Protein AF-A0A1F7LG16-F1 (afdb_monomer_lite)

pLDDT: mean 83.12, std 11.88, range [51.41, 97.19]

Foldseek 3Di:
DPPPCVVVVWDWDQDPVRDIDTQDWDFDAAPVGDTPDIGRPVDDDPVVVVVVVVVRVPDDD

Structure (mmCIF, N/CA/C/O backbone):
data_AF-A0A1F7LG16-F1
#
_entry.id   AF-A0A1F7LG16-F1
#
loop_
_atom_site.group_PDB
_atom_site.id
_atom_site.type_symbol
_atom_site.label_atom_id
_atom_site.label_alt_id
_atom_site.label_comp_id
_atom_site.label_asym_id
_atom_site.label_entity_id
_atom_site.label_seq_id
_atom_site.pdbx_PDB_ins_code
_atom_site.Cartn_x
_atom_site.Cartn_y
_atom_site.Cartn_z
_atom_site.occupancy
_atom_site.B_iso_or_equiv
_atom_site.auth_seq_id
_atom_site.auth_comp_id
_atom_site.auth_asym_id
_atom_site.auth_atom_id
_atom_site.pdbx_PDB_model_num
ATOM 1 N N . MET A 1 1 ? 19.272 2.042 -2.258 1.00 51.41 1 MET A N 1
ATOM 2 C CA . MET A 1 1 ? 17.830 1.701 -2.316 1.00 51.41 1 MET A CA 1
ATOM 3 C C . MET A 1 1 ? 17.485 0.276 -1.863 1.00 51.41 1 MET A C 1
ATOM 5 O O . MET A 1 1 ? 16.317 0.030 -1.615 1.00 51.41 1 MET A O 1
ATOM 9 N N . GLY A 1 2 ? 18.443 -0.648 -1.699 1.00 59.91 2 GLY A N 1
ATOM 10 C CA . GLY A 1 2 ? 18.155 -2.046 -1.320 1.00 59.91 2 GLY A CA 1
ATOM 11 C C . GLY A 1 2 ? 17.424 -2.305 0.017 1.00 59.91 2 GLY A C 1
ATOM 12 O O . GLY A 1 2 ? 16.572 -3.187 0.023 1.00 59.91 2 GLY A O 1
ATOM 13 N N . PRO A 1 3 ? 17.680 -1.571 1.123 1.00 65.75 3 PRO A N 1
ATOM 14 C CA . PRO A 1 3 ? 17.117 -1.931 2.433 1.00 65.75 3 PRO A CA 1
ATOM 15 C C . PR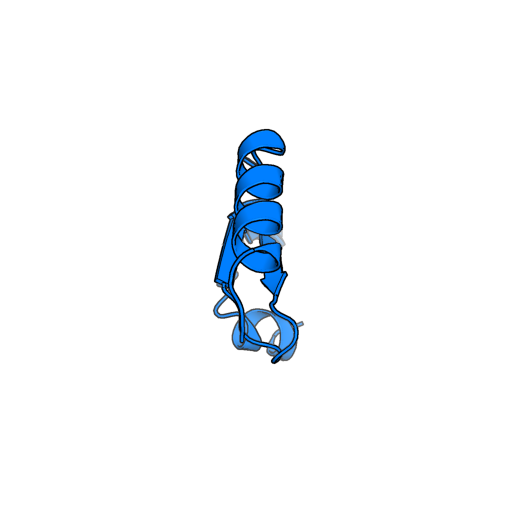O A 1 3 ? 15.596 -1.779 2.521 1.00 65.75 3 PRO A C 1
ATOM 17 O O . PRO A 1 3 ? 14.925 -2.618 3.109 1.00 65.75 3 PRO A O 1
ATOM 20 N N . VAL A 1 4 ? 15.053 -0.716 1.918 1.00 63.28 4 VAL A N 1
ATOM 21 C CA . VAL A 1 4 ? 13.624 -0.389 2.016 1.00 63.28 4 VAL A CA 1
ATOM 22 C C . VAL A 1 4 ? 12.790 -1.388 1.219 1.00 63.28 4 VAL A C 1
ATOM 24 O O . VAL A 1 4 ? 11.853 -1.953 1.757 1.00 63.28 4 VAL A O 1
ATOM 27 N N . LEU A 1 5 ? 13.164 -1.676 -0.029 1.00 63.00 5 LEU A N 1
ATOM 28 C CA . LEU A 1 5 ? 12.399 -2.590 -0.888 1.00 63.00 5 LEU A CA 1
ATOM 29 C C . LEU A 1 5 ? 12.434 -4.034 -0.355 1.00 63.00 5 LEU A C 1
ATOM 31 O O . LEU A 1 5 ? 11.413 -4.717 -0.333 1.00 63.00 5 LEU A O 1
ATOM 35 N N . ALA A 1 6 ? 13.578 -4.475 0.181 1.00 67.12 6 ALA A N 1
ATOM 36 C CA . ALA A 1 6 ? 13.688 -5.787 0.817 1.00 67.12 6 ALA A CA 1
ATOM 37 C C . ALA A 1 6 ? 12.791 -5.924 2.063 1.00 67.12 6 ALA A C 1
ATOM 39 O O . ALA A 1 6 ? 12.216 -6.989 2.277 1.00 67.12 6 ALA A O 1
ATOM 40 N N . ALA A 1 7 ? 12.627 -4.855 2.852 1.00 67.88 7 ALA A N 1
ATOM 41 C CA . ALA A 1 7 ? 11.799 -4.868 4.061 1.00 67.88 7 ALA A CA 1
ATOM 42 C C . ALA A 1 7 ? 10.302 -5.090 3.775 1.00 67.88 7 ALA A C 1
ATOM 44 O O . ALA A 1 7 ? 9.603 -5.652 4.613 1.00 67.88 7 ALA A O 1
ATOM 45 N N . TYR A 1 8 ? 9.825 -4.708 2.586 1.00 65.31 8 TYR A N 1
ATOM 46 C CA . TYR A 1 8 ? 8.443 -4.933 2.144 1.00 65.31 8 TYR A CA 1
ATOM 47 C C . TYR A 1 8 ? 8.285 -6.185 1.259 1.00 65.31 8 TYR A C 1
ATOM 49 O O . TYR A 1 8 ? 7.231 -6.396 0.662 1.00 65.31 8 TYR A O 1
ATOM 57 N N . GLY A 1 9 ? 9.321 -7.031 1.154 1.00 65.81 9 GLY A N 1
ATOM 58 C CA . GLY A 1 9 ? 9.299 -8.226 0.299 1.00 65.81 9 GLY A CA 1
ATOM 59 C C . GLY A 1 9 ? 9.223 -7.900 -1.196 1.00 65.81 9 GLY A C 1
ATOM 60 O O . GLY A 1 9 ? 8.786 -8.723 -2.005 1.00 65.81 9 GLY A O 1
ATOM 61 N N . GLU A 1 10 ? 9.620 -6.689 -1.579 1.00 72.12 10 GLU A N 1
ATOM 62 C CA . GLU A 1 10 ? 9.533 -6.215 -2.947 1.00 72.12 10 GLU A CA 1
ATOM 63 C C . GLU A 1 10 ? 10.777 -6.599 -3.747 1.00 72.12 10 GLU A C 1
ATOM 65 O O . GLU A 1 10 ? 11.911 -6.235 -3.425 1.00 72.12 10 GLU A O 1
ATOM 70 N N . TRP A 1 11 ? 10.563 -7.320 -4.846 1.00 72.19 11 TRP A N 1
ATOM 71 C CA . TRP A 1 11 ? 11.631 -7.633 -5.783 1.00 72.19 11 TRP A CA 1
ATOM 72 C C . TRP A 1 11 ? 11.921 -6.439 -6.696 1.00 72.19 11 TRP A C 1
ATOM 74 O O . TRP A 1 11 ? 11.041 -5.644 -7.042 1.00 72.19 11 TRP A O 1
ATOM 84 N N . THR A 1 12 ? 13.177 -6.347 -7.123 1.00 73.38 12 THR A N 1
ATOM 85 C CA . THR A 1 12 ? 13.621 -5.415 -8.158 1.00 73.38 12 THR A CA 1
ATOM 86 C C . THR A 1 12 ? 14.436 -6.180 -9.186 1.00 73.38 12 THR A C 1
ATOM 88 O O . THR A 1 12 ? 15.327 -6.954 -8.832 1.00 73.38 12 THR A O 1
ATOM 91 N N . ARG A 1 13 ? 14.146 -5.983 -10.473 1.00 77.69 13 ARG A N 1
ATOM 92 C CA . ARG A 1 13 ? 14.950 -6.535 -11.568 1.00 77.69 13 ARG A CA 1
ATOM 93 C C . ARG A 1 13 ? 15.530 -5.393 -12.381 1.00 77.69 13 ARG A C 1
ATOM 95 O O . ARG A 1 13 ? 14.812 -4.506 -12.830 1.00 77.69 13 ARG A O 1
ATOM 102 N N . ARG A 1 14 ? 16.842 -5.413 -12.605 1.00 79.81 14 ARG A N 1
ATOM 103 C CA . ARG A 1 14 ? 17.462 -4.485 -13.556 1.00 79.81 14 ARG A CA 1
ATOM 104 C C . ARG A 1 14 ? 17.102 -4.899 -14.977 1.00 79.81 14 ARG A C 1
ATOM 106 O O . ARG A 1 14 ? 17.216 -6.075 -15.327 1.00 79.81 14 ARG A O 1
ATOM 113 N N . ARG A 1 15 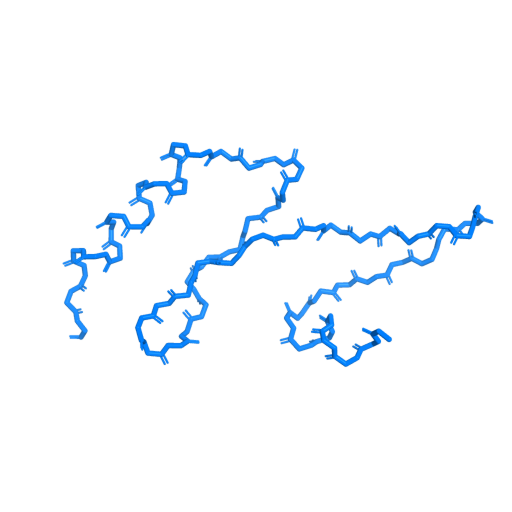? 16.685 -3.936 -15.789 1.00 79.06 15 ARG A N 1
ATOM 114 C CA . ARG A 1 15 ? 16.457 -4.122 -17.221 1.00 79.06 15 ARG A CA 1
ATOM 115 C C . ARG A 1 15 ? 17.722 -3.763 -18.015 1.00 79.06 15 ARG A C 1
ATOM 117 O O . ARG A 1 15 ? 18.522 -2.957 -17.538 1.00 79.06 15 ARG A O 1
ATOM 124 N N . PRO A 1 16 ? 17.907 -4.325 -19.227 1.00 83.62 16 PRO A N 1
ATOM 125 C CA . PRO A 1 16 ? 19.064 -4.022 -20.078 1.00 83.62 16 PRO A CA 1
ATOM 126 C C . PRO A 1 16 ? 19.199 -2.541 -20.463 1.00 83.62 16 PRO A C 1
ATOM 128 O O . PRO A 1 16 ? 20.294 -2.087 -20.763 1.00 83.62 16 PRO A O 1
ATOM 131 N N . ASP A 1 17 ? 18.101 -1.781 -20.424 1.00 87.94 17 ASP A N 1
ATOM 132 C CA . ASP A 1 17 ? 18.046 -0.342 -20.717 1.00 87.94 17 ASP A CA 1
ATOM 133 C C . ASP A 1 17 ? 18.409 0.547 -19.510 1.00 87.94 17 ASP A C 1
ATOM 135 O O . ASP A 1 17 ? 18.192 1.756 -19.538 1.00 87.94 17 ASP A O 1
ATOM 139 N N . GLY A 1 18 ? 18.919 -0.044 -18.424 1.00 81.50 18 GLY A N 1
ATOM 140 C CA . GLY A 1 18 ? 19.278 0.669 -17.197 1.00 81.50 18 GLY A CA 1
ATOM 141 C C . GLY A 1 18 ? 18.088 1.027 -16.302 1.00 81.50 18 GLY A C 1
ATOM 142 O O . GLY A 1 18 ? 18.293 1.576 -15.219 1.00 81.50 18 GLY A O 1
ATOM 143 N N . LYS A 1 19 ? 16.851 0.695 -16.699 1.00 78.50 19 LYS A N 1
ATOM 144 C CA . LYS A 1 19 ? 15.663 0.911 -15.866 1.00 78.50 19 LYS A CA 1
ATOM 145 C C . LYS A 1 19 ? 15.509 -0.189 -14.820 1.00 78.50 19 LYS A C 1
ATOM 147 O O . LYS A 1 19 ? 16.047 -1.292 -14.936 1.00 78.50 19 LYS A O 1
ATOM 152 N N . ILE A 1 20 ? 14.732 0.116 -13.789 1.00 74.69 20 ILE A N 1
ATOM 153 C CA . ILE A 1 20 ? 14.342 -0.842 -12.759 1.00 74.69 20 ILE A CA 1
ATOM 154 C C . ILE A 1 20 ? 12.930 -1.320 -13.085 1.00 74.69 20 ILE A C 1
ATOM 156 O O . ILE A 1 20 ? 12.009 -0.518 -13.219 1.00 74.69 20 ILE A O 1
ATOM 160 N N . ASP A 1 21 ? 12.778 -2.630 -13.232 1.00 74.69 21 ASP A N 1
ATOM 161 C CA . ASP A 1 21 ? 11.487 -3.300 -13.220 1.00 74.69 21 ASP A CA 1
ATOM 162 C C . ASP A 1 21 ? 11.138 -3.613 -11.767 1.00 74.69 21 ASP A C 1
ATOM 164 O O . ASP A 1 21 ? 11.784 -4.435 -11.107 1.00 74.69 21 ASP A O 1
ATOM 168 N N . HIS A 1 22 ? 10.188 -2.850 -11.244 1.00 71.12 22 HIS A N 1
ATOM 169 C CA . HIS A 1 22 ? 9.733 -2.947 -9.873 1.00 71.12 22 HIS A CA 1
ATOM 170 C C . HIS A 1 22 ? 8.266 -2.503 -9.817 1.00 71.12 22 HIS A C 1
ATOM 172 O O . HIS A 1 22 ? 7.956 -1.367 -10.197 1.00 71.12 22 HIS A O 1
ATOM 178 N N . PRO A 1 23 ? 7.339 -3.379 -9.391 1.00 73.94 23 PRO A N 1
ATOM 179 C CA . PRO A 1 23 ? 5.945 -2.998 -9.271 1.00 73.94 23 PRO A CA 1
ATOM 180 C C . PRO A 1 23 ? 5.794 -2.069 -8.070 1.00 73.94 23 PRO A C 1
ATOM 182 O O . PRO A 1 23 ? 5.873 -2.524 -6.935 1.00 73.94 23 PRO A O 1
ATOM 185 N N . ALA A 1 24 ? 5.533 -0.788 -8.328 1.00 81.88 24 ALA A N 1
ATOM 186 C CA . ALA A 1 24 ? 5.166 0.149 -7.275 1.00 81.88 24 ALA A CA 1
ATOM 187 C C . ALA A 1 24 ? 3.878 -0.339 -6.584 1.00 81.88 24 ALA A C 1
ATOM 189 O O . ALA A 1 24 ? 2.922 -0.745 -7.261 1.00 81.88 24 ALA A O 1
ATOM 190 N N . ARG A 1 25 ? 3.846 -0.315 -5.248 1.00 87.75 25 ARG A N 1
ATOM 191 C CA . ARG A 1 25 ? 2.710 -0.794 -4.449 1.00 87.75 25 ARG A CA 1
ATOM 192 C C . ARG A 1 25 ? 2.210 0.247 -3.458 1.00 87.75 25 ARG A C 1
ATOM 194 O O . ARG A 1 25 ? 2.956 1.113 -3.015 1.00 87.75 25 ARG A O 1
ATOM 201 N N . ALA A 1 26 ? 0.935 0.128 -3.107 1.00 89.31 26 ALA A N 1
ATOM 202 C CA . ALA A 1 26 ? 0.352 0.753 -1.928 1.00 89.31 26 ALA A CA 1
ATOM 203 C C . ALA A 1 26 ? 0.060 -0.331 -0.884 1.00 89.31 26 ALA A C 1
ATOM 205 O O . ALA A 1 26 ? -0.336 -1.439 -1.244 1.00 89.31 26 ALA A O 1
ATOM 206 N N . TYR A 1 27 ? 0.225 -0.007 0.394 1.00 91.88 27 TYR A N 1
ATOM 207 C CA . TYR A 1 27 ? -0.002 -0.932 1.504 1.00 91.88 27 TYR A CA 1
ATOM 208 C C . TYR A 1 27 ? -1.136 -0.421 2.388 1.00 91.88 27 TYR A C 1
ATOM 210 O O . TYR A 1 27 ? -1.152 0.757 2.742 1.00 91.88 27 TYR A O 1
ATOM 218 N N . LEU A 1 28 ? -2.070 -1.303 2.754 1.00 93.75 28 LEU A N 1
ATOM 219 C CA . LEU A 1 28 ? -3.037 -1.037 3.818 1.00 93.75 28 LEU A CA 1
ATOM 220 C C . LEU A 1 28 ? -2.448 -1.549 5.130 1.00 93.75 28 LEU A C 1
ATOM 222 O O . LEU A 1 28 ? -2.230 -2.751 5.285 1.00 93.75 28 LEU A O 1
ATOM 226 N N . ILE A 1 29 ? -2.181 -0.628 6.049 1.00 92.75 29 ILE A N 1
ATOM 227 C CA . ILE A 1 29 ? -1.575 -0.900 7.351 1.00 92.75 29 ILE A CA 1
ATOM 228 C C . ILE A 1 29 ? -2.628 -0.622 8.421 1.00 92.75 29 ILE A C 1
ATOM 230 O O . ILE A 1 29 ? -3.326 0.391 8.354 1.00 92.75 29 ILE A O 1
ATOM 234 N N . ASP A 1 30 ? -2.767 -1.530 9.380 1.00 91.69 30 ASP A N 1
ATOM 235 C CA . ASP A 1 30 ? -3.705 -1.364 10.488 1.00 91.69 30 ASP A CA 1
ATOM 236 C C . ASP A 1 30 ? -3.135 -0.520 11.645 1.00 91.69 30 ASP A C 1
ATOM 238 O O . ASP A 1 30 ? -1.944 -0.196 11.650 1.00 91.69 30 ASP A O 1
ATOM 242 N N . PRO A 1 31 ? -3.954 -0.153 12.653 1.00 88.81 31 PRO A N 1
ATOM 243 C CA . PRO A 1 31 ? -3.484 0.645 13.787 1.00 88.81 31 PRO A CA 1
ATOM 244 C C . PRO A 1 31 ? -2.379 -0.014 14.626 1.00 88.81 31 PRO A C 1
ATOM 246 O O . PRO A 1 31 ? -1.660 0.686 15.332 1.00 88.81 31 PRO A O 1
ATOM 249 N N . ALA A 1 32 ? -2.236 -1.341 14.561 1.00 91.00 32 ALA A N 1
ATOM 250 C CA . ALA A 1 32 ? -1.181 -2.081 15.245 1.00 91.00 32 ALA A CA 1
ATOM 251 C C . ALA A 1 32 ? 0.104 -2.204 14.398 1.00 91.00 32 ALA A C 1
ATOM 253 O O . ALA A 1 32 ? 1.084 -2.794 14.850 1.00 91.00 32 ALA A O 1
ATOM 254 N N . GLY A 1 33 ? 0.125 -1.624 13.192 1.00 90.31 33 GLY A N 1
ATOM 255 C CA . GLY A 1 33 ? 1.281 -1.595 12.299 1.00 90.31 33 GLY A CA 1
ATOM 256 C C . GLY A 1 33 ? 1.406 -2.815 11.385 1.00 90.31 33 GLY A C 1
ATOM 257 O O . GLY A 1 33 ? 2.416 -2.954 10.695 1.00 90.31 33 GLY A O 1
ATOM 258 N N . TYR A 1 34 ? 0.405 -3.697 11.340 1.00 90.81 34 TYR A N 1
ATOM 259 C CA . TYR A 1 34 ? 0.432 -4.872 10.475 1.00 90.81 34 TYR A CA 1
ATOM 260 C C . TYR A 1 34 ? -0.071 -4.546 9.072 1.00 90.81 34 TYR A C 1
ATOM 262 O O . TYR A 1 34 ? -1.109 -3.908 8.889 1.00 90.81 34 TYR A O 1
ATOM 270 N N . ILE A 1 35 ? 0.633 -5.061 8.064 1.00 92.19 35 ILE A N 1
ATOM 271 C CA . ILE A 1 35 ? 0.176 -5.021 6.673 1.00 92.19 35 ILE A CA 1
ATOM 272 C C . ILE A 1 35 ? -1.007 -5.982 6.528 1.00 92.19 35 ILE A C 1
ATOM 274 O O . ILE A 1 35 ? -0.887 -7.178 6.800 1.00 92.19 35 ILE A O 1
ATOM 278 N N . ARG A 1 36 ? -2.151 -5.457 6.091 1.00 94.06 36 ARG A N 1
ATOM 279 C CA . ARG A 1 36 ? -3.375 -6.229 5.837 1.00 94.06 36 ARG A CA 1
ATOM 280 C C . ARG A 1 36 ? -3.611 -6.494 4.358 1.00 94.06 36 ARG A C 1
ATOM 282 O O . ARG A 1 36 ? -4.237 -7.493 4.029 1.00 94.06 36 ARG A O 1
ATOM 289 N N . GLU A 1 37 ? -3.081 -5.644 3.480 1.00 93.50 37 GLU A N 1
ATOM 290 C CA . GLU A 1 37 ? -3.157 -5.836 2.030 1.00 93.50 37 GLU A CA 1
ATOM 291 C C . GLU A 1 37 ? -2.033 -5.076 1.302 1.00 93.50 37 GLU A C 1
ATOM 293 O O . GLU A 1 37 ? -1.535 -4.056 1.791 1.00 93.50 37 GLU A O 1
ATOM 298 N N . SER A 1 38 ? -1.653 -5.563 0.116 1.00 91.31 38 SER A N 1
ATOM 299 C CA . SER A 1 38 ? -0.744 -4.896 -0.819 1.00 91.31 38 SER A CA 1
ATOM 300 C C . SER A 1 38 ? -1.392 -4.754 -2.201 1.00 91.31 38 SER A C 1
ATOM 302 O O . SER A 1 38 ? -1.790 -5.731 -2.836 1.00 91.31 38 SER A O 1
ATOM 304 N N . TYR A 1 39 ? -1.456 -3.531 -2.715 1.00 91.38 39 TYR A N 1
ATOM 305 C CA . TYR A 1 39 ? -2.042 -3.224 -4.016 1.00 91.38 39 TYR A CA 1
ATOM 306 C C . TYR A 1 39 ? -0.948 -2.897 -5.021 1.00 91.38 39 TYR A C 1
ATOM 308 O O . TYR A 1 39 ? -0.127 -2.018 -4.775 1.00 91.38 39 TYR A O 1
ATOM 316 N N . ALA A 1 40 ? -0.960 -3.536 -6.191 1.00 88.25 40 ALA A N 1
ATOM 317 C CA . ALA A 1 40 ? -0.127 -3.094 -7.306 1.00 88.25 40 ALA A CA 1
ATOM 318 C C . ALA A 1 40 ? -0.665 -1.760 -7.849 1.00 88.25 40 ALA A C 1
ATOM 320 O O . ALA A 1 40 ? -1.786 -1.718 -8.354 1.00 88.25 40 ALA A O 1
ATOM 321 N N . LEU A 1 41 ? 0.128 -0.685 -7.801 1.00 85.12 41 LEU A N 1
ATOM 322 C CA . LEU A 1 41 ? -0.321 0.655 -8.205 1.00 85.12 41 LEU A CA 1
ATOM 323 C C . LEU A 1 41 ? -0.754 0.714 -9.671 1.00 85.12 41 LEU A C 1
ATOM 325 O O . LEU A 1 41 ? -1.741 1.364 -9.996 1.00 85.12 41 LEU A O 1
ATOM 329 N N . ALA A 1 42 ? -0.079 -0.037 -10.544 1.00 85.94 42 ALA A N 1
ATOM 330 C CA . ALA A 1 42 ? -0.436 -0.135 -11.960 1.00 85.94 42 ALA A CA 1
ATOM 331 C C . ALA A 1 42 ? -1.851 -0.698 -12.210 1.00 85.94 42 ALA A C 1
ATOM 333 O O . ALA A 1 42 ? -2.356 -0.595 -13.324 1.00 85.94 42 ALA A O 1
ATOM 334 N N . ARG A 1 43 ? -2.471 -1.338 -11.209 1.00 87.25 43 ARG A N 1
ATOM 335 C CA . ARG A 1 43 ? -3.801 -1.965 -11.298 1.00 87.25 43 ARG A CA 1
ATOM 336 C C . ARG A 1 43 ? -4.669 -1.640 -10.080 1.00 87.25 43 ARG A C 1
ATOM 338 O O . ARG A 1 43 ? -5.491 -2.461 -9.678 1.00 87.25 43 ARG A O 1
ATOM 345 N N . LEU A 1 44 ? -4.449 -0.485 -9.452 1.00 90.38 44 LEU A N 1
ATOM 346 C CA . LEU A 1 44 ? -5.166 -0.113 -8.237 1.00 90.38 44 LEU A CA 1
ATOM 347 C C . LEU A 1 44 ? -6.662 0.092 -8.528 1.00 90.38 44 LEU A C 1
ATOM 349 O O . LEU A 1 44 ? -7.040 1.034 -9.221 1.00 90.38 44 LEU A O 1
ATOM 353 N N . ASP A 1 45 ? -7.510 -0.754 -7.941 1.00 94.88 45 ASP A N 1
ATOM 354 C CA . ASP A 1 45 ? -8.956 -0.528 -7.869 1.00 94.88 45 ASP A CA 1
ATOM 355 C C . ASP A 1 45 ? -9.288 0.232 -6.579 1.00 94.88 45 ASP A C 1
ATOM 357 O O . ASP A 1 45 ? -9.289 -0.324 -5.478 1.00 94.88 45 ASP A O 1
ATOM 361 N N . GLN A 1 46 ? -9.60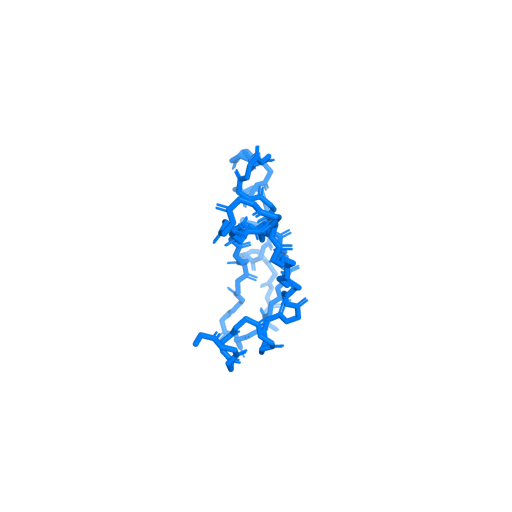0 1.518 -6.730 1.00 95.12 46 GLN A N 1
ATOM 362 C CA . GLN A 1 46 ? -9.935 2.408 -5.619 1.00 95.12 46 GLN A CA 1
ATOM 363 C C . GLN A 1 46 ? -11.202 1.975 -4.871 1.00 95.12 46 GLN A C 1
ATOM 365 O O . GLN A 1 46 ? -11.284 2.148 -3.656 1.00 95.12 46 GLN A O 1
ATOM 370 N N . ARG A 1 47 ? -12.186 1.385 -5.562 1.00 97.12 47 ARG A N 1
ATOM 371 C CA . ARG A 1 47 ? -13.431 0.934 -4.922 1.00 97.12 47 ARG A CA 1
ATOM 372 C C . ARG A 1 47 ? -13.175 -0.281 -4.045 1.00 97.12 47 ARG A C 1
ATOM 374 O O . ARG A 1 47 ? -13.779 -0.397 -2.983 1.00 97.12 47 ARG A O 1
ATOM 381 N N . ARG A 1 48 ? -12.299 -1.189 -4.488 1.00 96.19 48 ARG A N 1
ATOM 382 C CA . ARG A 1 48 ? -11.854 -2.319 -3.664 1.00 96.19 48 ARG A CA 1
ATOM 383 C C . ARG A 1 48 ? -11.078 -1.828 -2.445 1.00 96.19 48 ARG A C 1
ATOM 385 O O . ARG A 1 48 ? -11.467 -2.171 -1.336 1.00 96.19 48 ARG A O 1
ATOM 392 N N . ALA A 1 49 ? -10.085 -0.960 -2.645 1.00 95.06 49 ALA A N 1
ATOM 393 C CA . ALA A 1 49 ? -9.286 -0.413 -1.548 1.00 95.06 49 ALA A CA 1
ATOM 394 C C . ALA A 1 49 ? -10.151 0.292 -0.486 1.00 95.06 49 ALA A C 1
ATOM 396 O O . ALA A 1 49 ? -9.935 0.098 0.707 1.00 95.06 49 ALA A O 1
ATOM 397 N N . LEU A 1 50 ? -11.173 1.052 -0.900 1.00 96.56 50 LEU A N 1
ATOM 398 C CA . LEU A 1 50 ? -12.111 1.686 0.031 1.00 96.56 50 LEU A CA 1
ATOM 399 C C . LEU A 1 50 ? -12.889 0.658 0.866 1.00 96.56 50 LEU A C 1
ATOM 401 O O . LEU A 1 50 ? -12.986 0.811 2.080 1.00 96.56 50 LEU A O 1
ATOM 405 N N . ARG A 1 51 ? -13.402 -0.413 0.247 1.00 97.19 51 ARG A N 1
ATOM 406 C CA . ARG A 1 51 ? -14.109 -1.478 0.981 1.00 97.19 51 ARG A CA 1
ATOM 407 C C . ARG A 1 51 ? -13.208 -2.175 1.996 1.00 97.19 51 ARG A C 1
ATOM 409 O O . ARG A 1 51 ? -13.670 -2.473 3.095 1.00 97.19 51 ARG A O 1
ATOM 416 N N . ASP A 1 52 ? -11.949 -2.407 1.640 1.00 95.69 52 ASP A N 1
ATOM 417 C CA . ASP A 1 52 ? -10.970 -3.044 2.522 1.00 95.69 52 ASP A CA 1
ATOM 418 C C . ASP A 1 52 ? -10.637 -2.130 3.721 1.00 95.69 52 ASP A C 1
ATOM 420 O O . ASP A 1 52 ? -10.593 -2.597 4.861 1.00 95.69 52 ASP A O 1
ATOM 424 N N . ILE A 1 53 ? -10.513 -0.813 3.499 1.00 94.50 53 ILE A N 1
ATOM 425 C CA . ILE A 1 53 ? -10.365 0.190 4.571 1.00 94.50 53 ILE A CA 1
ATOM 426 C C . ILE A 1 53 ? -11.579 0.177 5.502 1.00 94.50 53 ILE A C 1
ATOM 428 O O . ILE A 1 53 ? -11.432 0.095 6.719 1.00 94.50 53 ILE A O 1
ATOM 432 N N . GLU A 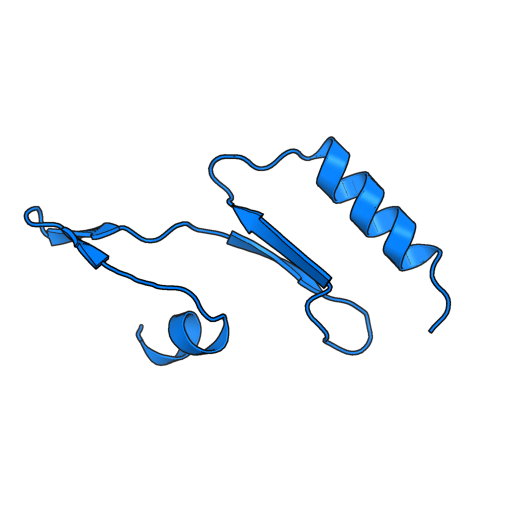1 54 ? -12.790 0.241 4.955 1.00 95.69 54 GLU A N 1
ATOM 433 C CA . GLU A 1 54 ? -14.007 0.222 5.764 1.00 95.69 54 GLU A CA 1
ATOM 434 C C . GLU A 1 54 ? -14.166 -1.085 6.552 1.00 95.69 54 GLU A C 1
ATOM 436 O O . GLU A 1 54 ? -14.645 -1.073 7.686 1.00 95.69 54 GLU A O 1
ATOM 441 N N . ALA A 1 55 ? -13.784 -2.221 5.962 1.00 94.12 55 ALA A N 1
ATOM 442 C CA . ALA A 1 55 ? -13.776 -3.504 6.651 1.00 94.12 55 ALA A CA 1
ATOM 443 C C . ALA A 1 55 ? -12.810 -3.480 7.840 1.00 94.12 55 ALA A C 1
ATOM 445 O O . ALA A 1 55 ? -13.182 -3.915 8.929 1.00 94.12 55 ALA A O 1
ATOM 446 N N . LEU A 1 56 ? -11.621 -2.901 7.657 1.00 91.81 56 LEU A N 1
ATOM 447 C CA . LEU A 1 56 ? -10.635 -2.745 8.719 1.00 91.81 56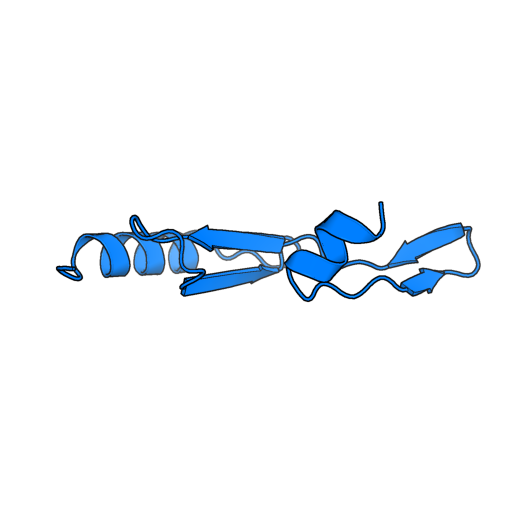 LEU A CA 1
ATOM 448 C C . LEU A 1 56 ? -11.127 -1.824 9.842 1.00 91.81 56 LEU A C 1
ATOM 450 O O . LEU A 1 56 ? -10.939 -2.138 11.008 1.00 91.81 56 LEU A O 1
ATOM 454 N N . LEU A 1 57 ? -11.812 -0.728 9.505 1.00 90.69 57 LEU A N 1
ATOM 455 C CA . LEU A 1 57 ? -12.399 0.186 10.494 1.00 90.69 57 LEU A CA 1
ATOM 456 C C . LEU A 1 57 ? -13.547 -0.448 11.296 1.00 90.69 57 LEU A C 1
ATOM 458 O O . LEU A 1 57 ? -13.814 -0.032 12.422 1.00 90.69 57 LEU A O 1
ATOM 462 N N . ARG A 1 58 ? -14.245 -1.437 10.724 1.00 92.69 58 ARG A N 1
ATOM 463 C CA . ARG A 1 58 ? -15.303 -2.196 11.414 1.00 92.69 58 ARG A CA 1
ATOM 464 C C . ARG A 1 58 ? -14.760 -3.350 12.253 1.00 92.69 58 ARG A C 1
ATOM 466 O O . ARG A 1 58 ? -15.418 -3.748 13.215 1.00 92.69 58 ARG A O 1
ATOM 473 N N . ALA A 1 59 ? -13.606 -3.902 11.889 1.00 80.31 59 ALA A N 1
ATOM 474 C CA . ALA A 1 59 ? -12.937 -4.917 12.683 1.00 80.31 59 ALA A CA 1
ATOM 475 C C . ALA A 1 59 ? -12.472 -4.281 14.003 1.00 80.31 59 ALA A C 1
ATOM 477 O O . ALA A 1 59 ? -11.653 -3.364 14.014 1.00 80.31 59 ALA A O 1
ATOM 478 N N . ARG A 1 60 ? -13.038 -4.729 15.129 1.00 63.38 60 ARG A N 1
ATOM 479 C CA . ARG A 1 60 ? -12.514 -4.364 16.451 1.00 63.38 60 ARG A CA 1
ATOM 480 C C . ARG A 1 60 ? -11.127 -5.005 16.638 1.00 63.38 60 ARG A C 1
ATOM 482 O O . ARG A 1 60 ? -10.934 -6.103 16.113 1.00 63.38 60 ARG A O 1
ATOM 489 N N . PRO A 1 6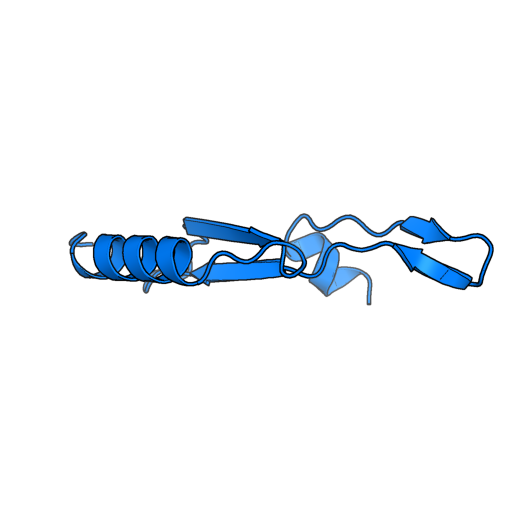1 ? -10.197 -4.332 17.339 1.00 60.41 61 PRO A N 1
ATOM 490 C CA . PRO A 1 61 ? -8.889 -4.896 17.668 1.00 60.41 61 PRO A CA 1
ATOM 491 C C . PRO A 1 61 ? -9.003 -6.173 18.505 1.00 60.41 61 PRO A C 1
ATOM 493 O O . PRO A 1 61 ? -9.995 -6.299 19.264 1.00 60.41 61 PRO A O 1
#

Radius of gyration: 14.57 Å; chains: 1; bounding box: 35×11×38 Å

Secondary structure (DSSP, 8-state):
-HHHHHHTT---EE-TTS-EE---EEEEE-TTS-EEEEEEGGG--HHHHHHHHHHHHHS--

Sequence (61 aa):
MGPVLAAYGEWTRRRPDGKIDHPARAYLIDPAGYIRESYALARLDQRRALRDIEALLRARP